Protein AF-A0A1Q8LC10-F1 (afdb_monomer_lite)

Secondary structure (DSSP, 8-state):
----S--TTSSS--EEEEEE-TTS-EEEEEEETTEEEEEEEE-

Structure (mmCIF, N/CA/C/O backbone):
data_AF-A0A1Q8LC10-F1
#
_entry.id   AF-A0A1Q8LC10-F1
#
loop_
_atom_site.group_PDB
_atom_site.id
_atom_site.type_symbol
_atom_site.label_atom_id
_atom_site.label_alt_id
_atom_site.label_comp_id
_atom_site.label_asym_id
_atom_site.label_entity_id
_atom_site.label_seq_id
_atom_site.pdbx_PDB_ins_code
_atom_site.Cartn_x
_atom_site.Cartn_y
_atom_site.Cartn_z
_atom_site.occupancy
_atom_site.B_iso_or_equiv
_atom_site.auth_seq_id
_atom_site.auth_comp_id
_atom_site.auth_asym_id
_atom_site.auth_atom_id
_atom_site.pdbx_PDB_model_num
ATOM 1 N N . MET A 1 1 ? -3.671 23.614 -4.190 1.00 49.81 1 MET A N 1
ATOM 2 C CA . MET A 1 1 ? -4.050 22.967 -2.915 1.00 49.81 1 MET A CA 1
ATOM 3 C C . MET A 1 1 ? -2.772 22.551 -2.208 1.00 49.81 1 MET A C 1
ATOM 5 O O . MET A 1 1 ? -2.021 21.779 -2.784 1.00 49.81 1 MET A O 1
ATOM 9 N N . HIS A 1 2 ? -2.479 23.095 -1.026 1.00 56.94 2 HIS A N 1
ATOM 10 C CA . HIS A 1 2 ? -1.354 22.625 -0.212 1.00 56.94 2 HIS A CA 1
ATOM 11 C C . HIS A 1 2 ? -1.850 21.465 0.652 1.00 56.94 2 HIS A C 1
ATOM 13 O O . HIS A 1 2 ? -2.574 21.683 1.621 1.00 56.94 2 HIS A O 1
ATOM 19 N N . THR A 1 3 ? -1.497 20.235 0.286 1.00 62.62 3 THR A N 1
ATOM 20 C CA . THR A 1 3 ? -1.730 19.075 1.152 1.00 62.62 3 THR A CA 1
ATOM 21 C C . THR A 1 3 ? -0.831 19.216 2.374 1.00 62.62 3 THR A C 1
ATOM 23 O O . THR A 1 3 ? 0.394 19.268 2.258 1.00 62.62 3 THR A O 1
ATOM 26 N N . ARG A 1 4 ? -1.436 19.328 3.557 1.00 67.62 4 ARG A N 1
ATOM 27 C CA . ARG A 1 4 ? -0.709 19.373 4.824 1.00 67.62 4 ARG A CA 1
ATOM 28 C C . ARG A 1 4 ? -0.110 17.986 5.073 1.00 67.62 4 ARG A C 1
ATOM 30 O O . ARG A 1 4 ? -0.840 17.008 5.159 1.00 67.62 4 ARG A O 1
ATOM 37 N N . TRP A 1 5 ? 1.217 17.904 5.159 1.00 68.25 5 TRP A 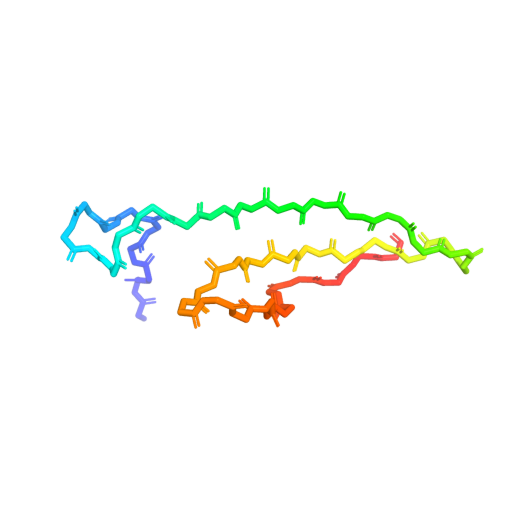N 1
ATOM 38 C CA . TRP A 1 5 ? 1.947 16.638 5.332 1.00 68.25 5 TRP A CA 1
ATOM 39 C C . TRP A 1 5 ? 1.822 16.048 6.747 1.00 68.25 5 TRP A C 1
ATOM 41 O O . TRP A 1 5 ? 2.170 14.890 6.962 1.00 68.25 5 TRP A O 1
ATOM 51 N N . TRP A 1 6 ? 1.326 16.838 7.703 1.00 66.62 6 TRP A N 1
ATOM 52 C CA . TRP A 1 6 ? 1.170 16.461 9.104 1.00 66.62 6 TRP A CA 1
ATOM 53 C C . TRP A 1 6 ? -0.227 16.802 9.621 1.00 66.62 6 TRP A C 1
ATOM 55 O O . TRP A 1 6 ? -0.591 17.981 9.677 1.00 66.62 6 TRP A O 1
ATOM 65 N N . ASP A 1 7 ? -0.970 15.780 10.041 1.00 72.81 7 ASP A N 1
ATOM 66 C CA . ASP A 1 7 ? -2.285 15.898 10.669 1.00 72.81 7 ASP A CA 1
ATOM 67 C C . ASP A 1 7 ? -2.289 15.147 12.016 1.00 72.81 7 ASP A C 1
ATOM 69 O O . ASP A 1 7 ? -2.336 13.914 12.021 1.00 72.81 7 ASP A O 1
ATOM 73 N N . PRO A 1 8 ? -2.179 15.861 13.153 1.00 68.94 8 PRO A N 1
ATOM 74 C CA . PRO A 1 8 ? -2.150 15.243 14.477 1.00 68.94 8 PRO A CA 1
ATOM 75 C C . PRO A 1 8 ? -3.518 14.699 14.918 1.00 68.94 8 PRO A C 1
ATOM 77 O O . PRO A 1 8 ? -3.554 13.836 15.791 1.00 68.94 8 PRO A O 1
ATOM 80 N N . ASP A 1 9 ? -4.609 15.165 14.302 1.00 76.62 9 ASP A N 1
ATOM 81 C CA . ASP A 1 9 ? -5.987 14.746 14.594 1.00 76.62 9 ASP A CA 1
ATOM 82 C C . ASP A 1 9 ? -6.483 13.668 13.611 1.00 76.62 9 ASP A C 1
ATOM 84 O O . ASP A 1 9 ? -7.646 13.255 13.641 1.00 76.62 9 ASP A O 1
ATOM 88 N N . GLY A 1 10 ? -5.592 13.206 12.727 1.00 70.69 10 GLY A N 1
ATOM 89 C CA . GLY A 1 10 ? -5.860 12.171 11.739 1.00 70.69 10 GLY A CA 1
ATOM 90 C C . GLY A 1 10 ? -6.214 10.811 12.367 1.00 70.69 10 GLY A C 1
ATOM 91 O O . GLY A 1 10 ? -6.154 10.646 13.584 1.00 70.69 10 GLY A O 1
ATOM 92 N N . PRO A 1 11 ? -6.565 9.797 11.551 1.00 68.44 11 PRO A N 1
ATOM 93 C CA . PRO A 1 11 ? -7.248 8.555 11.963 1.00 68.44 11 PRO A CA 1
ATOM 94 C C . PRO A 1 11 ? -6.463 7.568 12.868 1.00 68.44 11 PRO A C 1
ATOM 96 O O . PRO A 1 11 ? -6.707 6.362 12.837 1.00 68.44 11 PRO A O 1
ATOM 99 N N . GLY A 1 12 ? -5.552 8.045 13.716 1.00 65.81 12 GLY A N 1
ATOM 100 C CA . GLY A 1 12 ? -4.766 7.251 14.655 1.00 65.81 12 GLY A CA 1
ATOM 101 C C . GLY A 1 12 ? -3.430 6.782 14.070 1.00 65.81 12 GLY A C 1
ATOM 102 O O . GLY A 1 12 ? -3.060 7.166 12.957 1.00 65.81 12 GLY A O 1
ATOM 103 N N . PRO A 1 13 ? -2.660 5.969 14.817 1.00 64.06 13 PRO A N 1
ATOM 104 C CA . PRO A 1 13 ? -1.307 5.590 14.431 1.00 64.06 13 PRO A CA 1
ATOM 105 C C . PRO A 1 13 ? -1.314 4.798 13.120 1.00 64.06 13 PRO A C 1
ATOM 107 O O . PRO A 1 13 ? -1.732 3.641 13.061 1.00 64.06 13 PRO A O 1
ATOM 110 N N . ALA A 1 14 ? -0.824 5.429 12.058 1.00 72.31 14 ALA A N 1
ATOM 111 C CA . ALA A 1 14 ? -0.587 4.781 10.783 1.00 72.31 14 ALA A CA 1
ATOM 112 C C . ALA A 1 14 ? 0.776 4.083 10.830 1.00 72.31 14 ALA A C 1
ATOM 114 O O . ALA A 1 14 ? 1.811 4.726 11.012 1.00 72.31 14 ALA A O 1
ATOM 115 N N . VAL A 1 15 ? 0.791 2.763 10.651 1.00 85.38 15 VAL A N 1
ATOM 116 C CA . VAL A 1 15 ? 2.049 2.040 10.427 1.00 85.38 15 VAL A CA 1
ATOM 117 C C . VAL A 1 15 ? 2.416 2.198 8.965 1.00 85.38 15 VAL A C 1
ATOM 119 O O . VAL A 1 15 ? 1.595 1.921 8.090 1.00 85.38 15 VAL A O 1
ATOM 122 N N . ARG A 1 16 ? 3.650 2.621 8.707 1.00 89.69 16 ARG A N 1
ATOM 123 C CA . ARG A 1 16 ? 4.208 2.733 7.364 1.00 89.69 16 ARG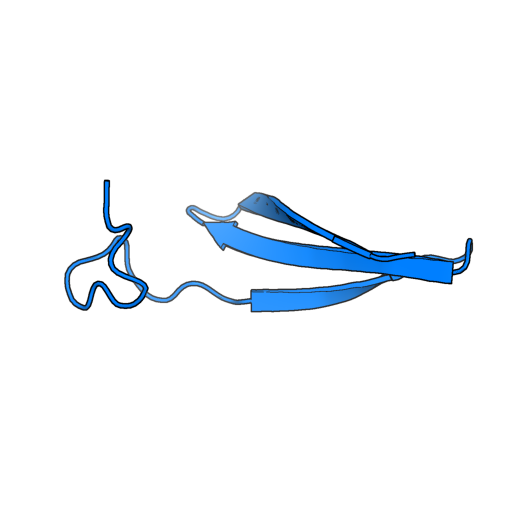 A CA 1
ATOM 124 C C . ARG A 1 16 ? 5.317 1.700 7.192 1.00 89.69 16 ARG A C 1
ATOM 126 O O . ARG A 1 16 ? 6.182 1.582 8.055 1.00 89.69 16 ARG A O 1
ATOM 133 N N . LEU A 1 17 ? 5.272 0.963 6.088 1.00 92.81 17 LEU A N 1
ATOM 134 C CA . LEU A 1 17 ? 6.227 -0.090 5.753 1.00 92.81 17 LEU A CA 1
ATOM 135 C C . LEU A 1 17 ? 6.703 0.100 4.313 1.00 92.81 17 LEU A C 1
ATOM 137 O O . LEU A 1 17 ? 5.891 0.371 3.432 1.00 92.81 17 LEU A O 1
ATOM 141 N N . GLN A 1 18 ? 8.002 -0.061 4.077 1.00 96.69 18 GLN A N 1
ATOM 142 C CA . GLN A 1 18 ? 8.554 -0.168 2.730 1.00 96.69 18 GLN A CA 1
ATOM 143 C C . GLN A 1 18 ? 9.013 -1.607 2.501 1.00 96.69 18 GLN A C 1
ATOM 145 O O . GLN A 1 18 ? 9.722 -2.161 3.342 1.00 96.69 18 GLN A O 1
ATOM 150 N N . VAL A 1 19 ? 8.588 -2.207 1.390 1.00 96.19 19 VAL A N 1
ATOM 151 C CA . VAL A 1 19 ? 8.945 -3.580 1.003 1.00 96.19 19 VAL A CA 1
ATOM 152 C C . VAL A 1 19 ? 9.538 -3.586 -0.396 1.00 96.19 19 VAL A C 1
ATOM 154 O O . VAL A 1 19 ? 9.096 -2.818 -1.244 1.00 96.19 19 VAL A O 1
ATOM 157 N N . VAL A 1 20 ? 10.517 -4.456 -0.628 1.00 97.81 20 VAL A N 1
ATOM 158 C CA . VAL A 1 20 ? 11.078 -4.714 -1.959 1.00 97.81 20 VAL A CA 1
ATOM 159 C C . VAL A 1 20 ? 10.504 -6.032 -2.458 1.00 97.81 20 VAL A C 1
ATOM 161 O O . VAL A 1 20 ? 10.532 -7.037 -1.743 1.00 97.81 20 VAL A O 1
ATOM 164 N N . LEU A 1 21 ? 9.930 -6.004 -3.654 1.00 96.50 21 LEU A N 1
ATOM 165 C CA . LEU A 1 21 ? 9.394 -7.166 -4.341 1.00 96.50 21 LEU A CA 1
ATOM 166 C C . LEU A 1 21 ? 10.512 -7.930 -5.054 1.00 96.50 21 LEU A C 1
ATOM 168 O O . LEU A 1 21 ? 11.613 -7.428 -5.269 1.00 96.50 21 LEU A O 1
ATOM 172 N N . ALA A 1 22 ? 10.217 -9.169 -5.437 1.00 98.00 22 ALA A N 1
ATOM 173 C CA . ALA A 1 22 ? 11.186 -10.029 -6.111 1.00 98.00 22 ALA A CA 1
ATOM 174 C C . ALA A 1 22 ? 11.625 -9.495 -7.488 1.00 98.00 22 ALA A C 1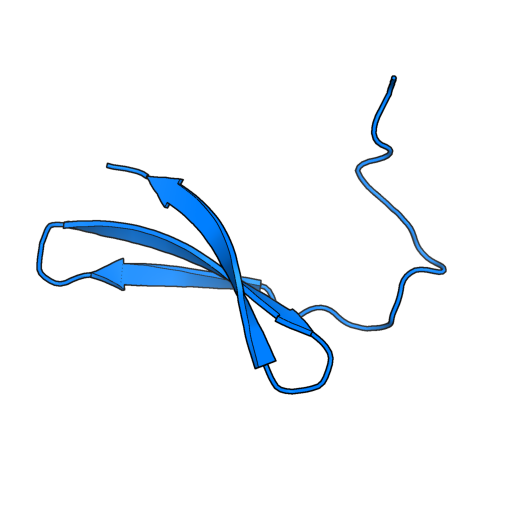
ATOM 176 O O . ALA A 1 22 ? 12.706 -9.845 -7.953 1.00 98.00 22 ALA A O 1
ATOM 177 N N . ASP A 1 23 ? 10.805 -8.660 -8.128 1.00 96.38 23 ASP A N 1
ATOM 178 C CA . ASP A 1 23 ? 11.106 -8.003 -9.405 1.00 96.38 23 ASP A CA 1
ATOM 179 C C . ASP A 1 23 ? 11.939 -6.717 -9.249 1.00 96.38 23 ASP A C 1
ATOM 181 O O . ASP A 1 23 ? 12.288 -6.092 -10.246 1.00 96.38 23 ASP A O 1
ATOM 185 N N . GLY A 1 24 ? 12.289 -6.345 -8.014 1.00 95.88 24 GLY A N 1
ATOM 186 C CA . GLY A 1 24 ? 13.069 -5.152 -7.699 1.00 95.88 24 GLY A CA 1
ATOM 187 C C . GLY A 1 24 ? 12.228 -3.917 -7.382 1.00 95.88 24 GLY A C 1
ATOM 188 O O . GLY A 1 24 ? 12.768 -2.983 -6.795 1.00 95.88 24 GLY A O 1
ATOM 189 N N . ALA A 1 25 ? 10.920 -3.921 -7.661 1.00 97.25 25 ALA A N 1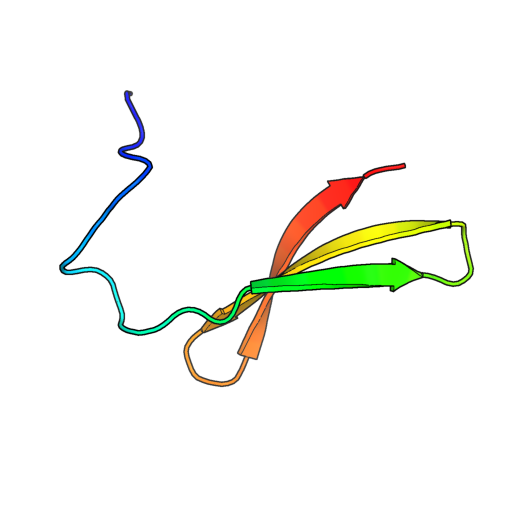
ATOM 190 C CA . ALA A 1 25 ? 10.062 -2.789 -7.331 1.00 97.25 25 ALA A CA 1
ATOM 191 C C . ALA A 1 25 ? 9.930 -2.620 -5.809 1.00 97.25 25 ALA A C 1
ATOM 193 O O . ALA A 1 25 ? 9.780 -3.593 -5.063 1.00 97.25 25 ALA A O 1
ATOM 194 N N . ALA A 1 26 ? 9.920 -1.379 -5.328 1.00 97.44 26 ALA A N 1
ATOM 195 C CA . ALA A 1 26 ? 9.659 -1.061 -3.932 1.00 97.44 26 ALA A CA 1
ATOM 196 C C . ALA A 1 26 ? 8.252 -0.477 -3.750 1.00 97.44 26 ALA A C 1
ATOM 198 O O . ALA A 1 26 ? 7.878 0.520 -4.369 1.00 97.44 26 ALA A O 1
ATOM 199 N N . LEU A 1 27 ? 7.470 -1.076 -2.851 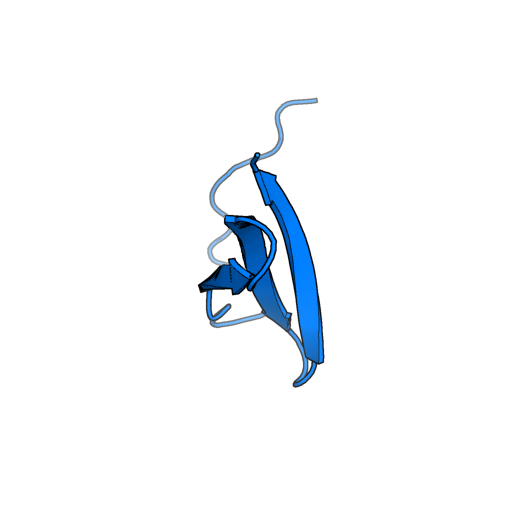1.00 97.44 27 LEU A N 1
ATOM 200 C CA . LEU A 1 27 ? 6.153 -0.572 -2.469 1.00 97.44 27 LEU A CA 1
ATOM 201 C C . LEU A 1 27 ? 6.237 0.167 -1.142 1.00 97.44 27 LEU A C 1
ATOM 203 O O . LEU A 1 27 ? 6.795 -0.338 -0.163 1.00 97.44 27 LEU A O 1
ATOM 207 N N . LEU A 1 28 ? 5.591 1.328 -1.088 1.00 96.31 28 LEU A N 1
ATOM 208 C CA . LEU A 1 28 ? 5.289 2.009 0.155 1.00 96.31 28 LEU A CA 1
ATOM 209 C C . LEU A 1 28 ? 3.858 1.694 0.586 1.00 96.31 28 LEU A C 1
ATOM 211 O O . LEU A 1 28 ? 2.903 2.026 -0.116 1.00 96.31 28 LEU A O 1
ATOM 215 N N . LEU A 1 29 ? 3.722 1.075 1.756 1.00 94.75 29 LEU A N 1
ATOM 216 C CA . LEU A 1 29 ? 2.460 0.616 2.320 1.00 94.75 29 LEU A CA 1
ATOM 217 C C . LEU A 1 29 ? 2.106 1.398 3.584 1.00 94.75 29 LEU A C 1
ATOM 219 O O . LEU A 1 29 ? 2.971 1.693 4.414 1.00 94.75 29 LEU A O 1
ATOM 223 N N . VAL A 1 30 ? 0.815 1.655 3.775 1.00 91.94 30 VAL A N 1
ATOM 224 C CA . VAL A 1 30 ? 0.264 2.191 5.023 1.00 91.94 30 VAL A CA 1
ATOM 225 C C . VAL A 1 30 ? -0.818 1.254 5.547 1.00 91.94 30 VAL A C 1
ATOM 227 O O . VAL A 1 30 ? -1.682 0.814 4.790 1.00 91.94 30 VAL A O 1
ATOM 230 N N . ARG A 1 31 ? -0.790 0.950 6.850 1.00 88.62 31 ARG A N 1
ATOM 231 C CA . ARG A 1 31 ? -1.862 0.204 7.518 1.00 88.62 31 ARG A CA 1
ATOM 232 C C . ARG A 1 31 ? -2.910 1.161 8.072 1.00 88.62 31 ARG A C 1
ATOM 234 O O . ARG A 1 31 ? -2.604 1.948 8.966 1.00 88.62 31 ARG A O 1
ATOM 241 N N . ARG A 1 32 ? -4.150 1.047 7.597 1.00 84.25 32 ARG A N 1
ATOM 242 C CA . ARG A 1 32 ? -5.323 1.792 8.087 1.00 84.25 32 ARG A CA 1
ATOM 243 C C . ARG A 1 32 ? -6.486 0.836 8.296 1.00 84.25 32 ARG A C 1
ATOM 245 O O . ARG A 1 32 ? -6.727 -0.032 7.464 1.00 84.25 32 ARG A O 1
ATOM 252 N N . GLY A 1 33 ? -7.183 0.943 9.428 1.00 80.62 33 GLY A N 1
ATOM 253 C CA . GLY A 1 33 ? -8.369 0.114 9.697 1.00 80.62 33 GLY A CA 1
ATOM 254 C C . GLY A 1 33 ? -8.132 -1.399 9.549 1.00 80.62 33 GLY A C 1
ATOM 255 O O . GLY A 1 33 ? -9.016 -2.127 9.111 1.00 80.62 33 GLY A O 1
ATOM 256 N N . GLY A 1 34 ? -6.915 -1.874 9.839 1.00 84.25 34 GLY A N 1
ATOM 257 C CA . GLY A 1 34 ? -6.534 -3.284 9.703 1.00 84.25 34 GLY A CA 1
ATOM 258 C C . GLY A 1 34 ? -6.142 -3.740 8.292 1.00 84.25 34 GLY A C 1
ATOM 259 O O . GLY A 1 34 ? -5.697 -4.878 8.153 1.00 84.25 34 GLY A O 1
ATOM 260 N N . ARG A 1 35 ? -6.239 -2.876 7.277 1.00 88.69 35 ARG A N 1
ATOM 261 C CA . ARG A 1 35 ? -5.872 -3.162 5.882 1.00 88.69 35 ARG A CA 1
ATOM 262 C C . ARG A 1 35 ? -4.595 -2.437 5.479 1.00 88.69 3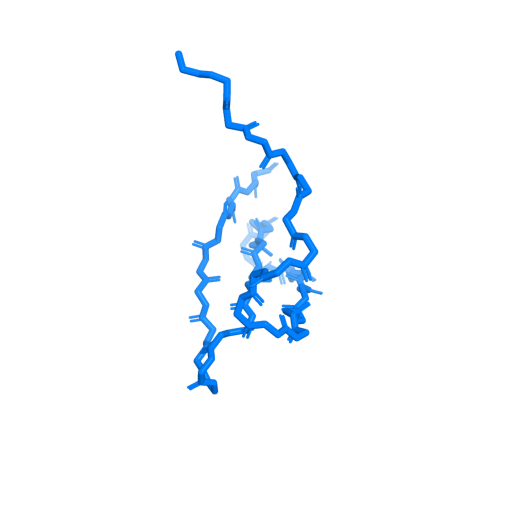5 ARG A C 1
ATOM 264 O O . ARG A 1 35 ? -4.276 -1.390 6.036 1.00 88.69 35 ARG A O 1
ATOM 271 N N . TRP A 1 36 ? -3.882 -3.010 4.516 1.00 91.69 36 TRP A N 1
ATOM 272 C CA . TRP A 1 36 ? -2.726 -2.383 3.884 1.00 91.69 36 TRP A CA 1
ATOM 273 C C . TRP A 1 36 ? -3.147 -1.706 2.582 1.00 91.69 36 TRP A C 1
ATOM 275 O O . TRP A 1 36 ? -3.838 -2.311 1.765 1.00 91.69 36 TRP A O 1
ATOM 285 N N . GLU A 1 37 ? -2.711 -0.464 2.401 1.00 92.69 37 GLU A N 1
ATOM 286 C CA . GLU A 1 37 ? -2.923 0.346 1.201 1.00 92.69 37 GLU A CA 1
ATOM 287 C C . GLU A 1 37 ? -1.565 0.727 0.603 1.00 92.69 37 GLU A C 1
ATOM 289 O O . GLU A 1 37 ? -0.656 1.110 1.342 1.00 92.69 37 GLU A O 1
ATOM 294 N N . VAL A 1 38 ? -1.425 0.649 -0.725 1.00 94.62 38 VAL A N 1
ATOM 295 C CA . VAL A 1 38 ? -0.244 1.160 -1.438 1.00 94.62 38 VAL A CA 1
ATOM 296 C C . VAL A 1 38 ? -0.368 2.672 -1.571 1.00 94.62 38 VAL A C 1
ATOM 298 O O . VAL A 1 38 ? -1.357 3.176 -2.096 1.00 94.62 38 VAL A O 1
ATOM 301 N N . THR A 1 39 ? 0.650 3.397 -1.120 1.00 94.06 39 THR A N 1
ATOM 302 C CA . THR A 1 39 ? 0.716 4.862 -1.215 1.00 94.06 39 THR A CA 1
ATOM 303 C C . THR A 1 39 ? 1.881 5.354 -2.069 1.00 94.06 39 THR A C 1
ATOM 305 O O . THR A 1 39 ? 2.002 6.554 -2.289 1.00 94.06 39 THR A O 1
ATOM 308 N N . GLY A 1 40 ? 2.746 4.452 -2.533 1.00 94.19 40 GLY A N 1
ATOM 309 C CA . GLY A 1 40 ? 3.839 4.759 -3.449 1.00 94.19 40 GLY A CA 1
ATOM 310 C C . GLY A 1 40 ? 4.427 3.492 -4.062 1.00 94.19 40 GLY A C 1
ATOM 311 O O . GLY A 1 40 ? 4.412 2.435 -3.430 1.00 94.19 40 GLY A O 1
ATOM 312 N N . VAL A 1 41 ? 4.930 3.618 -5.285 1.00 96.00 41 VAL A N 1
ATOM 313 C CA . VAL A 1 41 ? 5.662 2.584 -6.024 1.00 96.00 41 VAL A CA 1
ATOM 314 C C . VAL A 1 41 ? 6.938 3.235 -6.538 1.00 96.00 41 VAL A C 1
ATOM 316 O O . VAL A 1 41 ? 6.882 4.366 -7.020 1.00 96.00 41 VAL A O 1
ATOM 319 N N . TYR A 1 42 ? 8.059 2.540 -6.399 1.00 92.38 42 TYR A N 1
ATOM 320 C CA . TYR A 1 42 ? 9.373 2.981 -6.850 1.00 92.38 42 TYR A CA 1
ATOM 321 C C . TYR A 1 42 ? 10.036 1.845 -7.630 1.00 92.38 42 TYR A C 1
ATOM 323 O O . TYR A 1 42 ? 9.956 0.691 -7.202 1.00 92.38 42 TYR A O 1
ATOM 331 N N . ASP A 1 43 ? 10.648 2.180 -8.757 1.00 87.75 43 ASP A N 1
ATOM 332 C CA . ASP A 1 43 ? 11.491 1.319 -9.592 1.00 87.75 43 ASP A CA 1
ATOM 333 C C . ASP A 1 43 ? 12.988 1.442 -9.258 1.00 87.75 43 ASP A C 1
ATOM 335 O O . ASP A 1 43 ? 13.416 2.515 -8.767 1.00 87.75 43 ASP A O 1
#

Sequence (43 aa):
MHTRWWDPDGPGPAVRLQVVLADGAALLLVRRGGRWEVTGVYD

Foldseek 3Di:
DDDDPDDPPPDDDKDWDWDADPVRKIFIWIDDPNDIDTPDIDD

pLDDT: mean 84.23, std 13.41, range [49.81, 98.0]

Radius of gyration: 12.57 Å; chains: 1; bounding box: 21×33×24 Å